Protein AF-A0A6V8IC31-F1 (afdb_monomer)

Foldseek 3Di:
DDDPDPPDDPVLVVVLLVCLVVVHDLVRSCVVVVHDSVNSVVVCVVVVSVVVVVPPD

Secondary structure (DSSP, 8-state):
--PPPP---HHHHHHHHHHHHTT--HHHHHHHHT--HHHHHHHHHHTTTTGGGG---

Nearest PDB structures (foldseek):
  1tc3-assembly1_C  TM=8.749E-01  e=6.388E-01  Caenorhabditis elegans
  4zms-assembly1_B  TM=7.539E-01  e=1.708E+00  Streptococcus pneumoniae R6
  1pdn-assembly1_C  TM=7.415E-01  e=3.082E+00  Drosophila melanogaster
  1mdm-assembly1_A  TM=7.894E-01  e=5.937E+00  Homo sapiens

Solvent-accessible surface area (backbone atoms only — not comparable to full-atom values): 3624 Å² total; per-residue (Å²): 132,88,74,80,79,80,84,80,48,72,68,55,54,52,47,51,53,49,38,52,74,72,65,56,50,60,67,58,50,12,65,74,71,76,46,54,48,66,60,48,52,54,49,36,58,76,71,46,63,69,60,62,74,75,69,75,125

Structure (mmCIF, N/CA/C/O backbone):
data_AF-A0A6V8IC31-F1
#
_entry.id   AF-A0A6V8IC31-F1
#
loop_
_atom_site.group_PDB
_atom_site.id
_atom_site.type_symbol
_atom_site.label_atom_id
_atom_site.label_alt_id
_atom_site.label_comp_id
_atom_site.label_asym_id
_atom_site.label_entity_id
_atom_site.label_seq_id
_atom_site.pdbx_PDB_ins_code
_atom_site.Cartn_x
_atom_site.Cartn_y
_atom_site.Cartn_z
_atom_site.occupancy
_atom_site.B_iso_or_equiv
_atom_site.auth_seq_id
_atom_site.auth_comp_id
_atom_site.auth_asym_id
_atom_site.auth_atom_id
_atom_site.pdbx_PDB_model_num
ATOM 1 N N . MET A 1 1 ? 19.025 1.569 -13.993 1.00 39.59 1 MET A N 1
ATOM 2 C CA . MET A 1 1 ? 18.161 0.366 -14.017 1.00 39.59 1 MET A CA 1
ATOM 3 C C . MET A 1 1 ? 16.702 0.802 -13.988 1.00 39.59 1 MET A C 1
ATOM 5 O O . MET A 1 1 ? 16.242 1.267 -12.949 1.00 39.59 1 MET A O 1
ATOM 9 N N . ALA A 1 2 ? 15.993 0.724 -15.117 1.00 48.06 2 ALA A N 1
ATOM 10 C CA . ALA A 1 2 ? 14.558 0.997 -15.160 1.00 48.06 2 ALA A CA 1
ATOM 11 C C . ALA A 1 2 ? 13.824 -0.146 -14.442 1.00 48.06 2 ALA A C 1
ATOM 13 O O . ALA A 1 2 ? 13.863 -1.290 -14.887 1.00 48.06 2 ALA A O 1
ATOM 14 N N . ARG A 1 3 ? 13.223 0.136 -13.281 1.00 56.06 3 ARG A N 1
ATOM 15 C CA . ARG A 1 3 ? 12.336 -0.822 -12.612 1.00 56.06 3 ARG A CA 1
ATOM 16 C C . ARG A 1 3 ? 11.094 -0.972 -13.484 1.00 56.06 3 ARG A C 1
ATOM 18 O O . ARG A 1 3 ? 10.460 0.040 -13.772 1.00 56.06 3 ARG A O 1
ATOM 25 N N . ALA A 1 4 ? 10.765 -2.200 -13.886 1.00 61.28 4 ALA A N 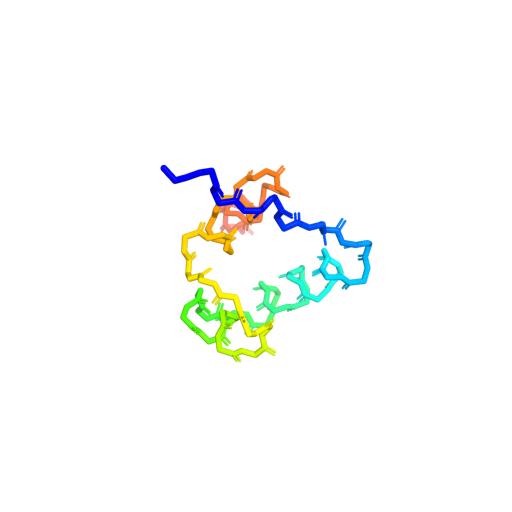1
ATOM 26 C CA . ALA A 1 4 ? 9.511 -2.489 -14.571 1.00 61.28 4 ALA A CA 1
ATOM 27 C C . ALA A 1 4 ? 8.351 -1.860 -13.783 1.00 61.28 4 ALA A C 1
ATOM 29 O O . ALA A 1 4 ? 8.277 -1.999 -12.555 1.00 61.28 4 ALA A O 1
ATOM 30 N N . ALA A 1 5 ? 7.504 -1.101 -14.475 1.00 69.44 5 ALA A N 1
ATOM 31 C CA . ALA A 1 5 ? 6.324 -0.521 -13.862 1.00 69.44 5 ALA A CA 1
ATOM 32 C C . ALA A 1 5 ? 5.427 -1.669 -13.388 1.00 69.44 5 ALA A C 1
ATOM 34 O O . ALA A 1 5 ? 5.147 -2.596 -14.141 1.00 69.44 5 ALA A O 1
ATOM 35 N N . ILE A 1 6 ? 5.013 -1.632 -12.122 1.00 80.81 6 ILE A N 1
ATOM 36 C CA . ILE A 1 6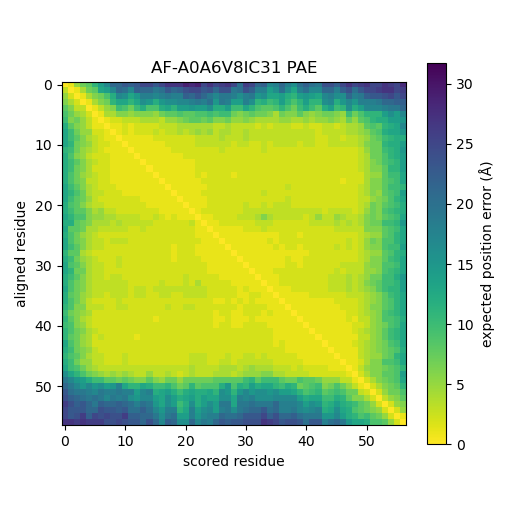 ? 4.009 -2.573 -11.626 1.00 80.81 6 ILE A CA 1
ATOM 37 C C . ILE A 1 6 ? 2.707 -2.228 -12.338 1.00 80.81 6 ILE A C 1
ATOM 39 O O . ILE A 1 6 ? 2.189 -1.122 -12.161 1.00 80.81 6 ILE A O 1
ATOM 43 N N . GLU A 1 7 ? 2.189 -3.166 -13.120 1.00 86.69 7 GLU A N 1
ATOM 44 C CA . GLU A 1 7 ? 0.856 -3.047 -13.688 1.00 86.69 7 GLU A CA 1
ATOM 4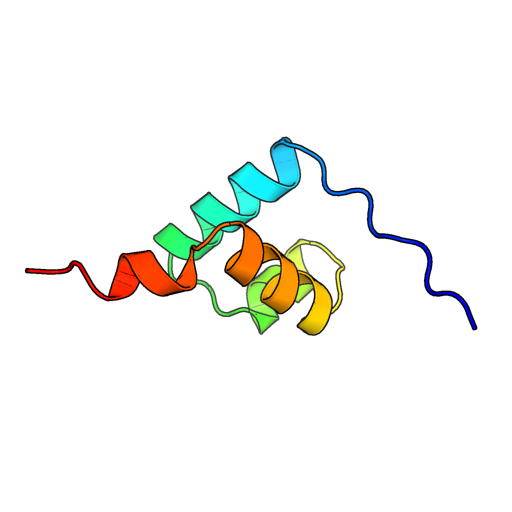5 C C . GLU A 1 7 ? -0.171 -3.248 -12.577 1.00 86.69 7 GLU A C 1
ATOM 47 O O . GLU A 1 7 ? -0.424 -4.354 -12.100 1.00 86.69 7 GLU A O 1
ATOM 52 N N . TRP A 1 8 ? -0.724 -2.136 -12.103 1.00 88.75 8 TRP A N 1
ATOM 53 C CA . 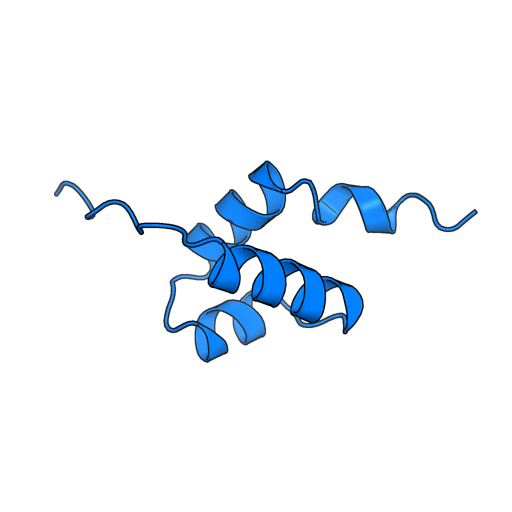TRP A 1 8 ? -1.773 -2.153 -11.098 1.00 88.75 8 TRP A CA 1
ATOM 54 C C . TRP A 1 8 ? -3.099 -2.519 -11.748 1.00 88.75 8 TRP A C 1
ATOM 56 O O . TRP A 1 8 ? -3.673 -1.724 -12.491 1.00 88.75 8 TRP A O 1
ATOM 66 N N . SER A 1 9 ? -3.602 -3.708 -11.436 1.00 90.75 9 SER A N 1
ATOM 67 C CA . SER A 1 9 ? -4.926 -4.133 -11.870 1.00 90.75 9 SER A CA 1
ATOM 68 C C . SER A 1 9 ? -6.023 -3.617 -10.933 1.00 90.75 9 SER A C 1
ATOM 70 O O . SER A 1 9 ? -5.797 -3.303 -9.758 1.00 90.75 9 SER A O 1
ATOM 72 N N . HIS A 1 10 ? -7.258 -3.598 -11.437 1.00 91.06 10 HIS A N 1
ATOM 73 C CA . HIS A 1 10 ? -8.432 -3.248 -10.638 1.00 91.06 10 HIS A CA 1
ATOM 74 C C . HIS A 1 10 ? -8.581 -4.141 -9.391 1.00 91.06 10 HIS A C 1
ATOM 76 O O . HIS A 1 10 ? -8.913 -3.658 -8.308 1.00 91.06 10 HIS A O 1
ATOM 82 N N . THR A 1 11 ? -8.285 -5.439 -9.509 1.00 92.81 11 THR A N 1
ATOM 83 C CA . THR A 1 11 ? -8.381 -6.387 -8.389 1.00 92.81 11 THR A CA 1
ATOM 84 C C . THR A 1 11 ? -7.384 -6.066 -7.277 1.00 92.81 11 THR A C 1
ATOM 86 O O . THR A 1 11 ? -7.740 -6.138 -6.099 1.00 92.81 11 THR A O 1
ATOM 89 N N . MET A 1 12 ? -6.171 -5.628 -7.624 1.00 92.19 12 MET A N 1
ATOM 90 C CA . MET A 1 12 ? -5.165 -5.198 -6.647 1.00 92.19 12 MET A CA 1
ATOM 91 C C . MET A 1 12 ? -5.602 -3.934 -5.900 1.00 92.19 12 MET A C 1
ATOM 93 O O . MET A 1 12 ? -5.428 -3.844 -4.683 1.00 92.19 12 MET A O 1
ATOM 97 N N . ASP A 1 13 ? -6.226 -2.976 -6.588 1.00 93.00 13 ASP A N 1
ATOM 98 C CA . ASP A 1 13 ? -6.753 -1.767 -5.945 1.00 93.00 13 ASP A CA 1
ATOM 99 C C . ASP A 1 13 ? -7.896 -2.090 -4.969 1.00 93.00 13 ASP A C 1
ATOM 101 O O . ASP A 1 13 ? -7.955 -1.536 -3.865 1.00 93.00 13 ASP A O 1
ATOM 105 N N . VAL A 1 14 ? -8.784 -3.021 -5.333 1.00 94.19 14 VAL A N 1
ATOM 106 C CA . VAL A 1 14 ? -9.849 -3.514 -4.443 1.00 94.19 14 VAL A CA 1
ATOM 107 C C . VAL A 1 14 ? -9.253 -4.185 -3.203 1.00 94.19 14 VAL A C 1
ATOM 109 O O . VAL A 1 14 ? -9.696 -3.911 -2.083 1.00 94.19 14 VAL A O 1
ATOM 112 N N . GLN A 1 15 ? -8.210 -5.002 -3.371 1.00 94.56 15 GLN A N 1
ATOM 113 C CA . GLN A 1 15 ? -7.495 -5.622 -2.254 1.00 94.56 15 GLN A CA 1
ATOM 114 C C . GLN A 1 15 ? -6.838 -4.580 -1.345 1.00 94.56 15 GLN A C 1
ATOM 116 O O . GLN A 1 15 ? -6.988 -4.665 -0.128 1.00 94.56 15 GLN A O 1
ATOM 121 N N . LEU A 1 16 ? -6.182 -3.554 -1.899 1.00 92.94 16 LEU A N 1
ATOM 122 C CA . LEU A 1 16 ? -5.600 -2.463 -1.109 1.00 92.94 16 LEU A CA 1
ATOM 123 C C . LEU A 1 16 ? -6.654 -1.718 -0.283 1.00 92.94 16 LEU A C 1
ATOM 125 O O . LEU A 1 16 ? -6.423 -1.446 0.896 1.00 92.94 16 LEU A O 1
ATOM 129 N N . ARG A 1 17 ? -7.827 -1.436 -0.863 1.00 92.75 17 ARG A N 1
ATOM 130 C CA . ARG A 1 17 ? -8.968 -0.833 -0.147 1.00 92.75 17 ARG A CA 1
ATOM 131 C C . ARG A 1 17 ? -9.510 -1.743 0.948 1.00 92.75 17 ARG A C 1
ATOM 133 O O . ARG A 1 17 ? -9.907 -1.269 2.008 1.00 92.75 17 ARG A O 1
ATOM 140 N N . HIS A 1 18 ? -9.579 -3.046 0.696 1.00 93.69 18 HIS A N 1
ATOM 141 C CA . HIS A 1 18 ? -10.009 -4.016 1.698 1.00 93.69 18 HIS A CA 1
ATOM 142 C C . HIS A 1 18 ? -9.004 -4.096 2.855 1.00 93.69 18 HIS A C 1
ATOM 144 O O . HIS A 1 18 ? -9.388 -3.954 4.012 1.00 93.69 18 HIS A O 1
ATOM 150 N N . PHE A 1 19 ? -7.710 -4.216 2.555 1.00 92.69 19 PHE A N 1
ATOM 151 C CA . PHE A 1 19 ? -6.657 -4.246 3.566 1.00 92.69 19 PHE A CA 1
ATOM 152 C C . PHE A 1 19 ? -6.596 -2.967 4.397 1.00 92.69 19 PHE A C 1
ATOM 154 O O . PHE A 1 19 ? -6.357 -3.041 5.601 1.00 92.69 19 PHE A O 1
ATOM 161 N N . ASP A 1 20 ? -6.831 -1.813 3.772 1.00 90.19 20 ASP A N 1
ATOM 162 C CA . ASP A 1 20 ? -6.916 -0.541 4.476 1.00 90.19 20 ASP A CA 1
ATOM 163 C C . ASP A 1 20 ? -8.073 -0.498 5.480 1.00 90.19 20 ASP A C 1
ATOM 165 O O . ASP A 1 20 ? -7.858 -0.176 6.649 1.00 90.19 20 ASP A O 1
ATOM 169 N N . ARG A 1 21 ? -9.274 -0.912 5.050 1.00 89.94 21 ARG A N 1
ATOM 170 C CA . ARG A 1 21 ? -10.462 -1.014 5.912 1.00 89.94 21 ARG A CA 1
ATOM 171 C C . ARG A 1 21 ? -10.254 -1.980 7.076 1.00 89.94 21 ARG A C 1
ATOM 173 O O . ARG A 1 21 ? -10.665 -1.687 8.192 1.00 89.94 21 ARG A O 1
ATOM 180 N N . CYS A 1 22 ? -9.565 -3.092 6.837 1.00 90.25 22 CYS A N 1
ATOM 181 C CA . CYS A 1 22 ? -9.183 -4.052 7.874 1.00 90.25 22 CYS A CA 1
ATOM 182 C C . CYS A 1 22 ? -8.020 -3.572 8.765 1.00 90.25 22 CYS A C 1
ATOM 184 O O . CYS A 1 22 ? -7.617 -4.288 9.677 1.00 90.25 22 CYS A O 1
ATOM 186 N N . GLY A 1 23 ? -7.439 -2.396 8.502 1.00 89.50 23 GLY A N 1
ATOM 187 C CA . GLY A 1 23 ? -6.367 -1.823 9.314 1.00 89.50 23 GLY A CA 1
ATOM 188 C C . GLY A 1 23 ? -5.002 -2.498 9.149 1.00 89.50 23 GLY A C 1
ATOM 189 O O . GLY A 1 23 ? -4.136 -2.331 10.007 1.00 89.50 23 GLY A O 1
ATOM 190 N N . LEU A 1 24 ? -4.769 -3.248 8.065 1.00 91.56 24 LEU A N 1
ATOM 191 C CA . LEU A 1 24 ? -3.477 -3.899 7.836 1.00 91.56 24 LEU A CA 1
ATOM 192 C C . LEU A 1 24 ? -2.376 -2.858 7.605 1.00 91.56 24 LEU A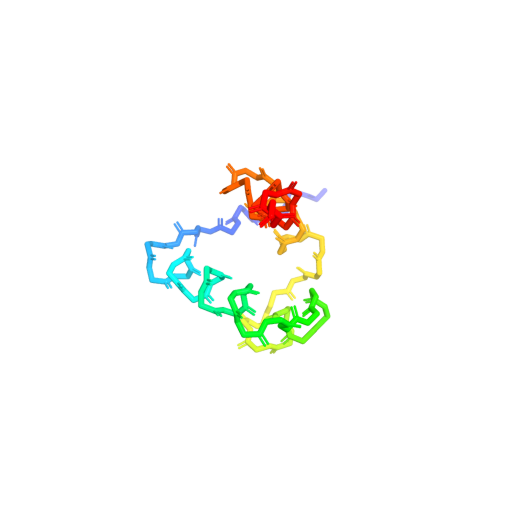 C 1
ATOM 194 O O . LEU A 1 24 ? -2.546 -1.905 6.846 1.00 91.56 24 LEU A O 1
ATOM 198 N N . SER A 1 25 ? -1.197 -3.093 8.184 1.00 92.06 25 SER A N 1
ATOM 199 C CA . SER A 1 25 ? -0.016 -2.266 7.926 1.00 92.06 25 SER A CA 1
ATOM 200 C C . SER A 1 25 ? 0.502 -2.430 6.494 1.00 92.06 25 SER A C 1
ATOM 202 O O . SER A 1 25 ? 0.338 -3.484 5.873 1.00 92.06 25 SER A O 1
ATOM 204 N N . ILE A 1 26 ? 1.197 -1.408 5.985 1.00 92.12 26 ILE A N 1
ATOM 205 C CA . ILE A 1 26 ? 1.812 -1.414 4.645 1.00 92.12 26 ILE A CA 1
ATOM 206 C C . ILE A 1 26 ? 2.742 -2.621 4.466 1.00 92.12 26 ILE A C 1
ATOM 208 O O . ILE A 1 26 ? 2.649 -3.318 3.460 1.00 92.12 26 ILE A O 1
ATOM 212 N N . LYS A 1 27 ? 3.558 -2.942 5.478 1.00 94.19 27 LYS A N 1
ATOM 213 C CA . LYS A 1 27 ? 4.428 -4.129 5.498 1.00 94.19 27 LYS A CA 1
ATOM 214 C C . LYS A 1 27 ? 3.663 -5.436 5.281 1.00 94.19 27 LYS A C 1
ATOM 216 O O . LYS A 1 27 ? 4.105 -6.316 4.544 1.00 94.19 27 LYS A O 1
ATOM 221 N N . ARG A 1 28 ? 2.489 -5.577 5.905 1.00 94.69 28 ARG A N 1
ATOM 222 C CA . ARG A 1 28 ? 1.658 -6.781 5.768 1.00 94.69 28 ARG A CA 1
ATOM 223 C C . ARG A 1 28 ? 0.968 -6.837 4.401 1.00 94.69 28 ARG A C 1
ATOM 225 O O . ARG A 1 28 ? 0.872 -7.919 3.829 1.00 94.69 28 ARG A O 1
ATOM 232 N N . GLN A 1 29 ? 0.547 -5.692 3.865 1.00 94.19 29 GLN A N 1
ATOM 233 C CA . GLN A 1 29 ? -0.000 -5.579 2.507 1.00 94.19 29 GLN A CA 1
ATOM 234 C C . GLN A 1 29 ? 1.047 -5.957 1.450 1.00 94.19 29 GLN A C 1
ATOM 236 O O . GLN A 1 29 ? 0.771 -6.775 0.580 1.00 94.19 29 GLN A O 1
ATOM 241 N N . ALA A 1 30 ? 2.267 -5.434 1.586 1.00 94.00 30 ALA A N 1
A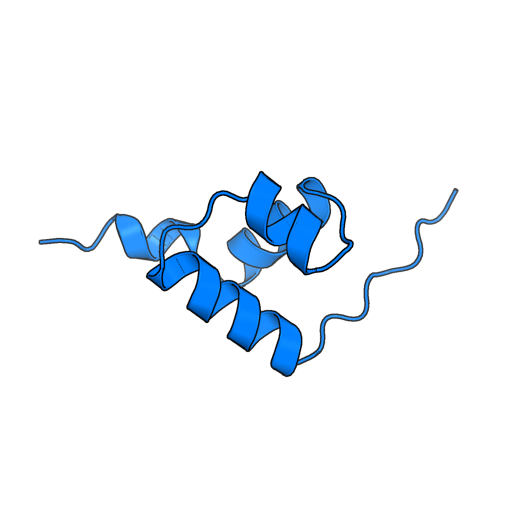TOM 242 C CA . ALA A 1 30 ? 3.407 -5.726 0.722 1.00 94.00 30 ALA A CA 1
ATOM 243 C C . ALA A 1 30 ? 3.721 -7.226 0.682 1.00 94.00 30 ALA A C 1
ATOM 245 O O . ALA A 1 30 ? 3.772 -7.820 -0.391 1.00 94.00 30 ALA A O 1
ATOM 246 N N . ARG A 1 31 ? 3.810 -7.868 1.857 1.00 94.88 31 ARG A N 1
ATOM 247 C CA . ARG A 1 31 ? 4.029 -9.317 1.961 1.00 94.88 31 ARG A CA 1
ATOM 248 C C . ARG A 1 31 ? 2.914 -10.135 1.303 1.00 94.88 31 ARG A C 1
ATOM 250 O O . ARG A 1 31 ? 3.211 -11.135 0.668 1.00 94.88 31 ARG A O 1
ATOM 257 N N . ARG A 1 32 ? 1.647 -9.729 1.453 1.00 93.31 32 ARG A N 1
ATOM 258 C CA . ARG A 1 32 ? 0.503 -10.444 0.858 1.00 93.31 32 ARG A CA 1
ATOM 259 C C . ARG A 1 32 ? 0.415 -10.294 -0.657 1.00 93.31 32 ARG A C 1
ATOM 261 O O . ARG A 1 32 ? -0.017 -11.228 -1.315 1.00 93.31 32 ARG A O 1
ATOM 268 N N . LEU A 1 33 ? 0.799 -9.135 -1.186 1.00 89.81 33 LEU A N 1
ATOM 269 C CA . LEU A 1 33 ? 0.762 -8.848 -2.621 1.00 89.81 33 LEU A CA 1
ATOM 270 C C . LEU A 1 33 ? 2.073 -9.212 -3.334 1.00 89.81 33 LEU A C 1
ATOM 272 O O . LEU A 1 33 ? 2.149 -9.083 -4.548 1.00 89.81 33 LEU A O 1
ATOM 276 N N . GLY A 1 34 ? 3.110 -9.630 -2.599 1.00 91.81 34 GLY A N 1
ATOM 277 C CA . GLY A 1 34 ? 4.433 -9.909 -3.167 1.00 91.81 34 GLY A CA 1
ATOM 278 C C . GLY A 1 34 ? 5.128 -8.665 -3.731 1.00 91.81 34 GLY A C 1
ATOM 279 O O . GLY A 1 34 ? 5.959 -8.770 -4.625 1.00 91.81 34 GLY A O 1
ATOM 280 N N . LEU A 1 35 ? 4.781 -7.476 -3.232 1.00 90.81 35 LEU A N 1
ATOM 281 C CA . LEU A 1 35 ? 5.284 -6.195 -3.730 1.00 90.81 35 LEU A CA 1
ATOM 282 C C . LEU A 1 35 ? 6.176 -5.502 -2.703 1.00 90.81 35 LEU A C 1
ATOM 284 O O . LEU A 1 35 ? 6.152 -5.808 -1.514 1.00 90.81 35 LEU A O 1
ATOM 288 N N . SER A 1 36 ? 6.931 -4.500 -3.155 1.00 92.62 36 SER A N 1
ATOM 289 C CA . SER A 1 36 ? 7.697 -3.651 -2.243 1.00 92.62 36 SER A CA 1
ATOM 290 C C . SER A 1 36 ? 6.781 -2.737 -1.421 1.00 92.62 36 SER A C 1
ATOM 292 O O . SER A 1 36 ? 5.788 -2.210 -1.930 1.00 92.62 36 SER A O 1
ATOM 294 N N . GLU A 1 37 ? 7.153 -2.473 -0.167 1.00 93.00 37 GLU A N 1
ATOM 295 C CA . GLU A 1 37 ? 6.425 -1.538 0.703 1.00 93.00 37 GLU A CA 1
ATOM 296 C C . GLU A 1 37 ? 6.293 -0.146 0.075 1.00 93.00 37 GLU A C 1
ATOM 298 O O . GLU A 1 37 ? 5.244 0.487 0.181 1.00 93.00 37 GLU A O 1
ATOM 303 N N . ARG A 1 38 ? 7.327 0.306 -0.648 1.00 92.75 38 ARG A N 1
ATOM 304 C CA . ARG A 1 38 ? 7.315 1.595 -1.348 1.00 92.75 38 ARG A CA 1
ATOM 305 C C . ARG A 1 38 ? 6.261 1.632 -2.453 1.00 92.75 38 ARG A C 1
ATOM 307 O O . ARG A 1 38 ? 5.555 2.627 -2.567 1.00 92.75 38 ARG A O 1
ATOM 314 N N . SER A 1 39 ? 6.111 0.551 -3.217 1.00 92.25 39 SER A N 1
ATOM 315 C CA . SER A 1 39 ? 5.071 0.439 -4.247 1.00 92.25 39 SER A CA 1
ATOM 316 C C . SER A 1 39 ? 3.673 0.514 -3.636 1.00 92.25 39 SER A C 1
ATOM 318 O O . SER A 1 39 ? 2.830 1.263 -4.128 1.00 92.25 39 SER A O 1
ATOM 320 N N . ILE A 1 40 ? 3.450 -0.200 -2.525 1.00 93.44 40 ILE A N 1
ATOM 321 C CA . ILE A 1 40 ? 2.190 -0.137 -1.775 1.00 93.44 40 ILE A CA 1
ATOM 322 C C . ILE A 1 40 ? 1.934 1.286 -1.269 1.00 93.44 40 ILE A C 1
ATOM 324 O O . ILE A 1 40 ? 0.838 1.811 -1.445 1.00 93.44 40 ILE A O 1
ATOM 328 N N . TYR A 1 41 ? 2.935 1.929 -0.663 1.00 92.25 41 TYR A N 1
ATOM 329 C CA . TYR A 1 41 ? 2.823 3.294 -0.152 1.00 92.25 41 TYR A CA 1
ATOM 330 C C . TYR A 1 41 ? 2.431 4.285 -1.257 1.00 92.25 41 TYR A C 1
ATOM 332 O O . TYR A 1 41 ? 1.447 5.013 -1.113 1.00 92.25 41 TYR A O 1
ATOM 340 N N . THR A 1 42 ? 3.151 4.278 -2.383 1.00 92.31 42 THR A N 1
ATOM 341 C CA . THR A 1 42 ? 2.866 5.155 -3.525 1.00 92.31 42 THR A CA 1
ATOM 342 C C . THR A 1 42 ? 1.460 4.917 -4.068 1.00 92.31 42 THR A C 1
ATOM 344 O O . THR A 1 42 ? 0.723 5.881 -4.278 1.00 92.31 42 THR A O 1
ATOM 347 N N . ARG A 1 43 ? 1.047 3.653 -4.239 1.00 92.50 43 ARG A N 1
ATOM 348 C CA . ARG A 1 43 ? -0.291 3.338 -4.753 1.00 92.50 43 ARG A CA 1
ATOM 349 C C . ARG A 1 43 ? -1.395 3.744 -3.781 1.00 92.50 43 ARG A C 1
ATOM 351 O O . ARG A 1 43 ? -2.376 4.349 -4.195 1.00 92.50 43 ARG A O 1
ATOM 358 N N . ARG A 1 44 ? -1.225 3.500 -2.479 1.00 92.06 44 ARG A N 1
ATOM 359 C CA . ARG A 1 44 ? -2.178 3.937 -1.443 1.00 92.06 44 ARG A CA 1
ATOM 360 C C . ARG A 1 44 ? -2.372 5.451 -1.435 1.00 92.06 44 ARG A C 1
ATOM 362 O O . ARG A 1 44 ? -3.504 5.898 -1.272 1.00 92.06 44 ARG A O 1
ATOM 369 N N . LYS A 1 45 ? -1.296 6.218 -1.644 1.00 90.50 45 LYS A N 1
ATOM 370 C CA . LYS A 1 45 ? -1.350 7.681 -1.764 1.00 90.50 45 LYS A CA 1
ATOM 371 C C . LYS A 1 45 ? -2.121 8.120 -3.015 1.00 90.50 45 LYS A C 1
ATOM 373 O O . LYS A 1 45 ? -2.956 9.012 -2.926 1.00 90.50 45 LYS A O 1
ATOM 378 N N . GLN A 1 46 ? -1.905 7.462 -4.159 1.00 91.31 46 GLN A N 1
ATOM 379 C CA . GLN A 1 46 ? -2.679 7.707 -5.390 1.00 91.31 46 GLN A CA 1
ATOM 380 C C . GLN A 1 46 ? -4.174 7.399 -5.206 1.00 91.31 46 GLN A C 1
ATOM 382 O O . GLN A 1 46 ? -5.024 8.152 -5.670 1.00 91.31 46 GLN A O 1
ATOM 387 N N . LEU A 1 47 ? -4.495 6.322 -4.483 1.00 90.00 47 LEU A N 1
ATOM 388 C CA . LEU A 1 47 ? -5.864 5.920 -4.146 1.00 90.00 47 LEU A CA 1
ATOM 389 C C . LEU A 1 47 ? -6.478 6.722 -2.979 1.00 90.00 47 LEU A C 1
ATOM 391 O O . LEU A 1 47 ? -7.636 6.483 -2.634 1.00 90.00 47 LEU A O 1
ATOM 395 N N . GLN A 1 48 ? -5.715 7.644 -2.376 1.00 89.38 48 GLN A N 1
ATOM 396 C CA . GLN A 1 48 ? -6.098 8.483 -1.231 1.00 89.38 48 GLN A CA 1
ATOM 397 C C . GLN A 1 48 ? -6.609 7.694 -0.009 1.00 89.38 48 GLN A C 1
ATOM 399 O O . GLN A 1 48 ? -7.496 8.142 0.719 1.00 89.38 48 GLN A O 1
ATOM 404 N N . LEU A 1 49 ? -6.049 6.502 0.228 1.00 85.12 49 LEU A N 1
ATOM 405 C CA . LEU A 1 49 ? -6.430 5.626 1.351 1.00 85.12 49 LEU A CA 1
ATOM 406 C C . LEU A 1 49 ? -5.869 6.105 2.700 1.00 85.12 49 LEU A C 1
ATOM 408 O O . LEU A 1 49 ? -6.316 5.687 3.759 1.00 85.12 49 LEU A O 1
ATOM 412 N N . ASP A 1 50 ? -4.888 6.998 2.681 1.00 75.00 50 ASP A N 1
ATOM 413 C CA . ASP A 1 50 ? -4.354 7.679 3.861 1.00 75.00 50 ASP A CA 1
ATOM 414 C C . ASP A 1 50 ? -5.300 8.768 4.395 1.00 75.00 50 ASP A C 1
ATOM 416 O O . ASP A 1 50 ? -5.429 8.935 5.608 1.00 75.00 50 ASP A O 1
ATOM 420 N N . ARG A 1 51 ? -6.015 9.466 3.505 1.00 63.78 51 ARG A N 1
ATOM 421 C CA . ARG A 1 51 ? -6.918 10.573 3.862 1.00 63.78 51 ARG A CA 1
ATOM 422 C C . ARG A 1 51 ? -8.207 10.130 4.555 1.00 63.78 51 ARG A C 1
ATOM 424 O O . ARG A 1 51 ? -8.731 10.875 5.381 1.00 63.78 51 ARG A O 1
ATOM 431 N N . GLN A 1 52 ? -8.717 8.929 4.269 1.00 56.94 52 GLN A N 1
ATOM 432 C CA . GLN A 1 52 ? -9.985 8.463 4.852 1.00 56.94 52 GLN A CA 1
ATOM 433 C C . GLN A 1 52 ? -9.927 8.231 6.366 1.00 56.94 52 GLN A C 1
ATOM 435 O O . GLN A 1 52 ? -10.957 8.342 7.027 1.00 56.94 52 GLN A O 1
ATOM 440 N N . LYS A 1 53 ? -8.745 8.000 6.953 1.00 57.22 53 LYS A N 1
ATOM 441 C CA . LYS A 1 53 ? -8.623 7.876 8.416 1.00 57.22 53 LYS A CA 1
ATOM 4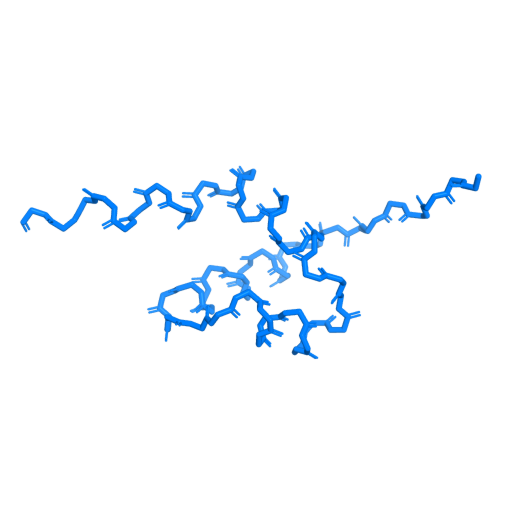42 C C . LYS A 1 53 ? -8.862 9.191 9.166 1.00 57.22 53 LYS A C 1
ATOM 444 O O . LYS A 1 53 ? -9.147 9.142 10.356 1.00 57.22 53 LYS A O 1
ATOM 449 N N . SER A 1 54 ? -8.799 10.337 8.481 1.00 51.44 54 SER A N 1
ATOM 450 C CA . SER A 1 54 ? -9.000 11.660 9.086 1.00 51.44 54 SER A CA 1
ATOM 451 C C . SER A 1 54 ? -10.471 12.093 9.171 1.00 51.44 54 SER A C 1
ATOM 453 O O . SER A 1 54 ? -10.749 13.129 9.763 1.00 51.44 54 SER A O 1
ATOM 455 N N . LYS A 1 55 ? -11.418 11.333 8.597 1.00 50.56 55 LYS A N 1
ATOM 456 C CA . LYS A 1 55 ? -12.868 11.604 8.686 1.00 50.56 55 LYS A CA 1
ATOM 457 C C . LYS A 1 55 ? -13.595 10.593 9.584 1.00 50.56 55 LYS A C 1
ATOM 459 O O . LYS A 1 55 ? -14.646 10.078 9.218 1.00 50.56 55 LYS A O 1
ATOM 464 N N . LYS A 1 56 ? -13.042 10.290 10.758 1.00 46.12 56 LYS A N 1
ATOM 465 C CA . LYS A 1 56 ? -13.879 9.856 11.884 1.00 46.12 56 LYS A CA 1
ATOM 466 C C . LYS A 1 56 ? -14.218 11.113 12.684 1.00 46.12 56 LYS A C 1
ATOM 468 O O . LYS A 1 56 ? -13.397 11.555 13.480 1.00 46.12 56 LYS A O 1
ATOM 473 N N . ILE A 1 57 ? -15.349 11.722 12.324 1.00 43.34 57 ILE A N 1
ATOM 474 C CA . ILE A 1 57 ? -16.089 12.681 13.157 1.00 43.34 57 ILE A CA 1
ATOM 475 C C . ILE A 1 57 ? -16.839 11.858 14.200 1.00 43.34 57 ILE A C 1
ATOM 477 O O . ILE A 1 57 ? -17.349 10.784 13.799 1.00 43.34 57 ILE A O 1
#

pLDDT: mean 83.31, std 16.1, range [39.59, 94.88]

Organism: NCBI:txid1076596

Radius of gyration: 11.79 Å; Cα contacts (8 Å, |Δi|>4): 25; chains: 1; bounding box: 34×23×28 Å

Mean predicted aligned error: 6.11 Å

Sequence (57 aa):
MARAAIEWSHTMDVQLRHFDRCGLSIKRQARRLGLSERSIYTRRKQLQLDRQKSKKI

=== Feature glossary ===
Legend for the data blocks above and below:

— What the protein is —

The amino-acid sequence is the protein's primary structure: the linear order of residues from the N-terminus to the C-terminus, written in one-letter code. Everything else here — the 3D coordinates, the secondary structure, the domain annotations — is ultimately a consequence of this string.

Database cross-references. InterPro integrates a dozen domain/family signature databases into unified entries with residue-range hits. GO terms attach function/process/location labels with evidence codes. CATH codes position the fold in a four-level structural taxonomy. Organism is the NCBI-taxonomy species name.

— Where its atoms are —

The mmCIF block holds the 3D Cartesian coordinates of each backbone atom (N, Cα, C, O) in ångströms. mmCIF is the PDB's canonical archive format — a tagged-loop text representation of the atomic model.

The six renders are orthographic views along the three Cartesian axes in both directions. Representation (cartoon, sticks, or surface) and color scheme (sequence-rainbow or by-chain) vary across proteins so the training set covers all the common visualization 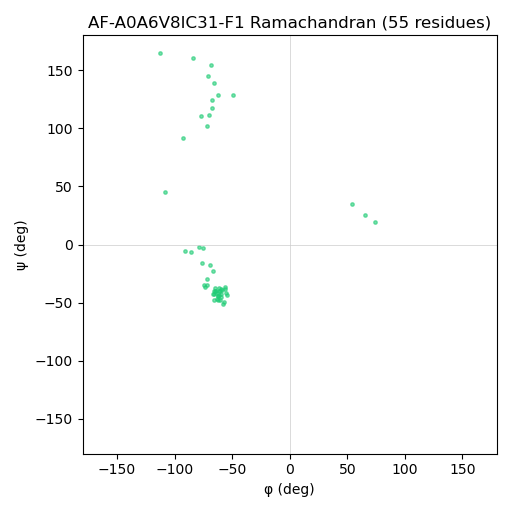conventions.

— Local backbone conformation —

Secondary structure is the local, repeating backbone conformation. DSSP classifies it into eight states by reading the hydrogen-bond network: three helix types (H, G, I), two β types (E, B), two non-regular types (T, S), and unstructured coil (-).

SS3 is a coarse helix/strand/coil call (letters a/b/c) made by the P-SEA algorithm from inter-Cα distances and dihedrals. It is less detailed than DSSP but needs only Cα positions.

Backbone dihedral angles. Every residue except chain termini has a φ (preceding-C → N → Cα → C) and a ψ (N → Cα → C → next-N). They are reported in degrees following the IUPAC sign convention. Secondary structure is essentially a statement about which (φ, ψ) basin each residue occupies.

— Global shape and packing —

The geometric summary reports three shape descriptors. Rg (radius of gyration) measures how spread out the Cα atoms are about their centre of mass; compact globular proteins have small Rg, elongated or unfolded ones large. Cα contacts (<8 Å, |i−j|>4) count long-range residue pairs in spatial proximity — high for tightly packed folds, near zero for rods or random coil. The bounding-box extents give the protein's footprint along x, y, z in Å.

Solvent accessibility: the surface area of each residue that a 1.4 Å water probe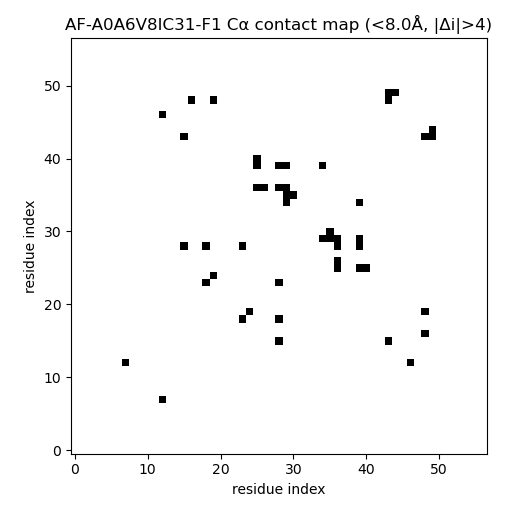 can touch, in Å². When only backbone atoms are present the absolute values are lower than full-atom SASA (side chains contribute most of the area) and are flagged as backbone-only.

Plot images: a contact map (which residues are close in 3D, as an N×N binary image), a Ramachandran scatter (backbone torsion angles, revealing secondary-structure composition at a glance), and — for AlphaFold structures — a PAE heatmap (pairwise prediction confidence).

— Structural neighborhood —

Foldseek's 3Di representation compresses backbone geometry into a per-residue letter drawn from a learned twenty-state alphabet. It captures the tertiary interaction pattern around each residue — which residues are packed against it in space, regardless of where they are in sequence.

Structural nearest neighbors (via Foldseek easy-search vs the PDB). Reported per hit: target PDB id, E-value, and alignment TM-score. A TM-score above ~0.5 is the conventional threshold for 'same fold'.

— Confidence and disorder —

pLDDT (predicted Local Distance Difference Test) is AlphaFold's per-residue confidence score, ranging from 0 to 100. Values above 90 indicate high confidence (typically well-packed cores); 70–90 is confident; 50–70 low confidence; below 50 usually means the region is disordered or the prediction is unreliable there. AlphaFold stores pLDDT in the mmCIF B-factor column.

For experimental (PDB) structures, the B-factor (temperature factor) quantifies the positional spread of each atom in the crystal — a combination of thermal vibration and static disorder — in units of Å². High B-factors mark flexible loops or poorly resolved regions; low B-factors mark the rigid, well-ordered core.

Predicted Aligned Error (PAE) is an AlphaFold confidence matrix: entry (i, j) is the expected error in the position of residue j, in ångströms, when the prediction is superimposed on the true structure at residue i. Low PAE within a block of residues means that block is internally rigid and well-predicted; high PAE between two blocks means their relative placement is uncertain even if each block individually is confident.